Protein AF-A0A1B2I5M4-F1 (afdb_monomer_lite)

Radius of gyration: 21.65 Å; chains: 1; bounding box: 40×33×60 Å

Sequence (85 aa):
MAQISLRVDDDVKHNAEKTLNDIGLSMSAAINIFLKTVAREKRIPFELSADPFYSASNIRYLENVMRDIKEGKARFTEHDLIEMD

Foldseek 3Di:
DDDDDDDDDPVVVVVVQVVQVVVPHHPVRVVVVQVVCCVVVVDRPDDDDPDPCPDPVNVVVVVVQVVCVVVVNHDDDDDDDDDDD

Structure (mmCIF, N/CA/C/O backbone):
data_AF-A0A1B2I5M4-F1
#
_entry.id   AF-A0A1B2I5M4-F1
#
loop_
_atom_site.group_PDB
_atom_site.id
_atom_site.type_symbol
_atom_site.label_atom_id
_atom_site.label_alt_id
_atom_site.label_comp_id
_atom_site.label_asym_id
_atom_site.label_entity_id
_atom_site.label_seq_id
_atom_site.pdbx_PDB_ins_code
_atom_site.Cartn_x
_atom_site.Cartn_y
_atom_site.Cartn_z
_atom_site.occupancy
_atom_site.B_iso_or_equiv
_atom_site.auth_seq_id
_atom_site.auth_comp_id
_atom_site.auth_asym_id
_atom_site.auth_atom_id
_atom_site.pdbx_PDB_model_num
ATOM 1 N N . MET A 1 1 ? -3.527 3.065 24.238 1.00 78.62 1 MET A N 1
ATOM 2 C CA . MET A 1 1 ? -3.716 2.847 22.786 1.00 78.62 1 MET A CA 1
ATOM 3 C C . MET A 1 1 ? -3.518 4.177 22.084 1.00 78.62 1 MET A C 1
ATOM 5 O O . MET A 1 1 ? -3.902 5.186 22.658 1.00 78.62 1 MET A O 1
ATOM 9 N N . ALA A 1 2 ? -2.892 4.188 20.909 1.00 92.19 2 ALA A N 1
ATOM 10 C CA . ALA A 1 2 ? -2.776 5.392 20.087 1.00 92.19 2 ALA A CA 1
ATOM 11 C C . ALA A 1 2 ? -3.942 5.449 19.089 1.00 92.19 2 ALA A C 1
ATOM 13 O O . ALA A 1 2 ? -4.398 4.403 18.628 1.00 92.19 2 ALA A O 1
ATOM 14 N N . GLN A 1 3 ? -4.412 6.652 18.764 1.00 93.56 3 GLN A N 1
ATOM 15 C CA . GLN A 1 3 ? -5.471 6.881 17.781 1.00 93.56 3 GLN A CA 1
ATOM 16 C C . GLN A 1 3 ? -4.882 7.550 16.538 1.00 93.56 3 GLN A C 1
ATOM 18 O O . GLN A 1 3 ? -4.068 8.463 16.650 1.00 93.56 3 GLN A O 1
ATOM 23 N N . ILE A 1 4 ? -5.314 7.102 15.359 1.00 93.00 4 ILE A N 1
ATOM 24 C CA . ILE A 1 4 ? -4.936 7.673 14.064 1.00 93.00 4 ILE A CA 1
ATOM 25 C C . ILE A 1 4 ? -6.213 8.182 13.395 1.00 93.00 4 ILE A C 1
ATOM 27 O O . ILE A 1 4 ? -7.195 7.447 13.309 1.00 93.00 4 ILE A O 1
ATOM 31 N N . SER A 1 5 ? -6.195 9.435 12.941 1.00 93.62 5 SER A N 1
ATOM 32 C CA . SER A 1 5 ? -7.251 10.026 12.116 1.00 93.62 5 SER A CA 1
ATOM 33 C C . SER A 1 5 ? -6.705 10.239 10.709 1.00 93.62 5 SER A C 1
ATOM 35 O O . SER A 1 5 ? -5.651 10.855 10.550 1.00 93.62 5 SER A O 1
ATOM 37 N N . LEU A 1 6 ? -7.396 9.705 9.702 1.00 92.50 6 LEU A N 1
ATOM 38 C CA . LEU A 1 6 ? -6.994 9.773 8.300 1.00 92.50 6 LEU A CA 1
ATOM 39 C C . LEU A 1 6 ? -8.084 10.489 7.502 1.00 92.50 6 LEU A C 1
ATOM 41 O O . LEU A 1 6 ? -9.255 10.129 7.602 1.00 92.50 6 LEU A O 1
ATOM 45 N N . ARG A 1 7 ? -7.692 11.482 6.697 1.00 95.94 7 ARG A N 1
ATOM 46 C CA . ARG A 1 7 ? -8.559 12.034 5.652 1.00 95.94 7 ARG A CA 1
ATOM 47 C C . ARG A 1 7 ? -8.306 11.273 4.363 1.00 95.94 7 ARG A C 1
ATOM 49 O O . ARG A 1 7 ? -7.158 11.089 3.970 1.00 95.94 7 ARG A O 1
ATOM 56 N N . VAL A 1 8 ? -9.384 10.847 3.734 1.00 95.25 8 VAL A N 1
ATOM 57 C CA . VAL A 1 8 ? -9.395 10.107 2.480 1.00 95.25 8 VAL A CA 1
ATOM 58 C C . VAL A 1 8 ? -10.626 10.558 1.708 1.00 95.25 8 VAL A C 1
ATOM 60 O O . VAL A 1 8 ? -11.588 11.026 2.314 1.00 95.25 8 VAL A O 1
ATOM 63 N N . ASP A 1 9 ? -10.558 10.457 0.390 1.00 98.12 9 ASP A N 1
ATOM 64 C CA . ASP A 1 9 ? -11.709 10.670 -0.474 1.00 98.12 9 ASP A CA 1
ATOM 65 C C . ASP A 1 9 ? -12.830 9.655 -0.168 1.00 98.12 9 ASP A C 1
ATOM 67 O O . ASP A 1 9 ? -12.555 8.496 0.176 1.00 98.12 9 ASP A O 1
ATOM 71 N N . ASP A 1 10 ? -14.085 10.094 -0.266 1.00 97.50 10 ASP A N 1
ATOM 72 C CA . ASP A 1 10 ? -15.248 9.283 0.106 1.00 97.50 10 ASP A CA 1
ATOM 73 C C . ASP A 1 10 ? -15.396 8.045 -0.791 1.00 97.50 10 ASP A C 1
ATOM 75 O O . ASP A 1 10 ? -15.679 6.952 -0.284 1.00 97.50 10 ASP A O 1
ATOM 79 N N . ASP A 1 11 ? -15.115 8.169 -2.093 1.00 98.06 11 ASP A N 1
ATOM 80 C CA . ASP A 1 11 ? -15.208 7.053 -3.036 1.00 98.06 11 ASP A CA 1
ATOM 81 C C . ASP A 1 11 ? -14.100 6.031 -2.768 1.00 98.06 11 ASP A C 1
ATOM 83 O O . ASP A 1 11 ? -14.332 4.817 -2.774 1.00 98.06 11 ASP A O 1
ATOM 87 N N . VAL A 1 12 ? -12.888 6.504 -2.461 1.00 97.38 12 VAL A N 1
ATOM 88 C CA . VAL A 1 12 ? -11.764 5.631 -2.084 1.00 97.38 12 VAL A CA 1
ATOM 89 C C . VAL A 1 12 ? -12.092 4.853 -0.812 1.00 97.38 12 VAL A C 1
ATOM 91 O O . VAL A 1 12 ? -11.878 3.638 -0.760 1.00 97.38 12 VAL A O 1
ATOM 94 N N . LYS A 1 13 ? -12.649 5.523 0.204 1.00 96.31 13 LYS A N 1
ATOM 95 C CA . LYS A 1 13 ? -13.060 4.880 1.455 1.00 96.31 13 LYS A CA 1
ATOM 96 C C . LYS A 1 13 ? -14.124 3.812 1.208 1.00 96.31 13 LYS A C 1
ATOM 98 O O . LYS A 1 13 ? -13.977 2.692 1.697 1.00 96.31 13 LYS A O 1
ATOM 103 N N . HIS A 1 14 ? -15.166 4.141 0.446 1.00 97.69 14 HIS A N 1
ATOM 104 C CA . HIS A 1 14 ? -16.264 3.222 0.163 1.00 97.69 14 HIS A CA 1
ATOM 105 C C . HIS A 1 14 ? -15.783 1.967 -0.579 1.00 97.69 14 HIS A C 1
ATOM 107 O O . HIS A 1 14 ? -16.102 0.843 -0.185 1.00 97.69 14 HIS A O 1
ATOM 113 N N . ASN A 1 15 ? -14.959 2.148 -1.614 1.00 98.19 15 ASN A N 1
ATOM 114 C CA . ASN A 1 15 ? -14.412 1.039 -2.394 1.00 98.19 15 ASN A CA 1
ATOM 115 C C . ASN A 1 15 ? -13.488 0.140 -1.559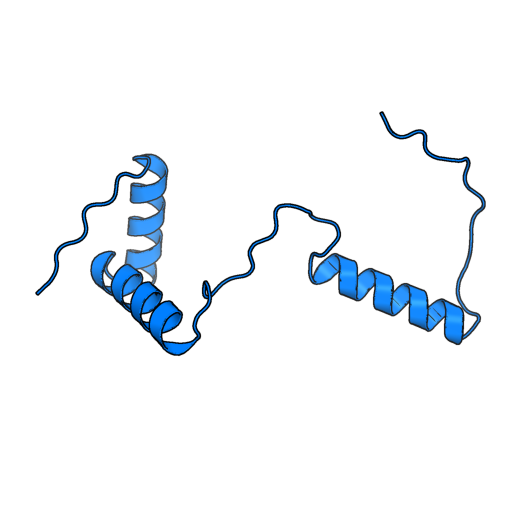 1.00 98.19 15 ASN A C 1
ATOM 117 O O . ASN A 1 15 ? -13.559 -1.090 -1.663 1.00 98.19 15 ASN A O 1
ATOM 121 N N . ALA A 1 16 ? -12.653 0.736 -0.703 1.00 97.31 16 ALA A N 1
ATOM 122 C CA . ALA A 1 16 ? -11.801 -0.010 0.216 1.00 97.31 16 ALA A CA 1
ATOM 123 C C . ALA A 1 16 ? -12.630 -0.811 1.233 1.00 97.31 16 ALA A C 1
ATOM 125 O O . ALA A 1 16 ? -12.392 -2.004 1.399 1.00 97.31 16 ALA A O 1
ATOM 126 N N . GLU A 1 17 ? -13.634 -0.197 1.870 1.00 97.19 17 GLU A N 1
ATOM 127 C CA . GLU A 1 17 ? -14.516 -0.876 2.830 1.00 97.19 17 GLU A CA 1
ATOM 128 C C . GLU A 1 17 ? -15.252 -2.057 2.200 1.00 97.19 17 GLU A C 1
ATOM 130 O O . GLU A 1 17 ? -15.259 -3.144 2.774 1.00 97.19 17 GLU A O 1
ATOM 135 N N . LYS A 1 18 ? -15.826 -1.872 1.006 1.00 98.12 18 LYS A N 1
ATOM 136 C CA . LYS A 1 18 ? -16.499 -2.951 0.277 1.00 98.12 18 LYS A CA 1
ATOM 137 C C . LYS A 1 18 ? -15.551 -4.123 0.022 1.00 98.12 18 LYS A C 1
ATOM 139 O O . LYS A 1 18 ? -15.852 -5.248 0.406 1.00 98.12 18 LYS A O 1
ATOM 144 N N . THR A 1 19 ? -14.377 -3.837 -0.539 1.00 98.12 19 THR A N 1
ATOM 145 C CA . THR A 1 19 ? -13.375 -4.863 -0.861 1.00 98.12 19 THR A CA 1
ATOM 146 C C . THR A 1 19 ? -12.903 -5.609 0.387 1.00 98.12 19 THR A C 1
ATOM 148 O O . THR A 1 19 ? -12.779 -6.830 0.368 1.00 98.12 19 THR A O 1
ATOM 151 N N . LEU A 1 20 ? -12.645 -4.892 1.486 1.00 98.00 20 LEU A N 1
ATOM 152 C CA . LEU A 1 20 ? -12.210 -5.502 2.741 1.00 98.00 20 LEU A CA 1
ATOM 153 C C . LEU A 1 20 ? -13.309 -6.370 3.367 1.00 98.00 20 LEU A C 1
ATOM 155 O O . LEU A 1 20 ? -13.009 -7.455 3.864 1.00 98.00 20 LEU A O 1
ATOM 159 N N . ASN A 1 21 ? -14.570 -5.942 3.294 1.00 97.75 21 ASN A N 1
ATOM 160 C CA . ASN A 1 21 ? -15.700 -6.738 3.766 1.00 97.75 21 ASN A CA 1
ATOM 161 C C . ASN A 1 21 ? -15.860 -8.034 2.960 1.00 97.75 21 ASN A C 1
ATOM 163 O O . ASN A 1 21 ? -16.067 -9.087 3.562 1.00 97.75 21 ASN A O 1
ATOM 167 N N . ASP A 1 22 ? -15.689 -7.978 1.636 1.00 98.25 22 ASP A N 1
ATOM 168 C CA . ASP A 1 22 ? -15.766 -9.156 0.760 1.00 98.25 22 ASP A CA 1
ATOM 169 C C . ASP A 1 22 ? -14.708 -10.220 1.123 1.00 98.25 22 ASP A C 1
ATOM 171 O O . ASP A 1 22 ? -14.959 -11.418 0.995 1.00 98.25 22 ASP A O 1
ATOM 175 N N . ILE A 1 23 ? -13.545 -9.800 1.638 1.00 96.62 23 ILE A N 1
ATOM 176 C CA . ILE A 1 23 ? -12.475 -10.698 2.120 1.00 96.62 23 ILE A CA 1
ATOM 177 C C . ILE A 1 23 ? -12.515 -10.958 3.638 1.00 96.62 23 ILE A C 1
ATOM 179 O O . ILE A 1 23 ? -11.615 -11.608 4.173 1.00 96.62 23 ILE A O 1
ATOM 183 N N . GLY A 1 24 ? -13.535 -10.465 4.349 1.00 97.44 24 GLY A N 1
ATOM 184 C CA . GLY A 1 24 ? -13.735 -10.706 5.782 1.00 97.44 24 GLY A CA 1
ATOM 185 C C . GLY A 1 24 ? -12.828 -9.899 6.721 1.00 97.44 24 GLY A C 1
ATOM 186 O O . GLY A 1 24 ? -12.543 -10.345 7.834 1.00 97.44 24 GLY A O 1
ATOM 187 N N . LEU A 1 25 ? -12.359 -8.721 6.301 1.00 97.75 25 LEU A N 1
ATOM 188 C CA . LEU A 1 25 ? -11.523 -7.819 7.097 1.00 97.75 25 LEU A CA 1
ATOM 189 C C . LEU A 1 25 ? -12.224 -6.487 7.376 1.00 97.75 25 LEU A C 1
ATOM 191 O O . LEU A 1 25 ? -12.868 -5.904 6.515 1.00 97.75 25 LEU A O 1
ATOM 195 N N . SER A 1 26 ? -12.025 -5.944 8.580 1.00 97.12 26 SER A N 1
ATOM 196 C CA . SER A 1 26 ? -12.407 -4.560 8.875 1.00 97.12 26 SER A CA 1
ATOM 197 C C . SER A 1 26 ? -11.322 -3.578 8.425 1.00 97.12 26 SER A C 1
ATOM 199 O O . SER A 1 26 ? -10.133 -3.914 8.408 1.00 97.12 26 SER A O 1
ATOM 201 N N . MET A 1 27 ? -11.703 -2.322 8.163 1.00 95.31 27 MET A N 1
ATOM 202 C CA . MET A 1 27 ? -10.750 -1.233 7.892 1.00 95.31 27 MET A CA 1
ATOM 203 C C . MET A 1 27 ? -9.659 -1.136 8.966 1.00 95.31 27 MET A C 1
ATOM 205 O O . MET A 1 27 ? -8.473 -1.049 8.655 1.00 95.31 27 MET A O 1
ATOM 209 N N . SER A 1 28 ? -10.031 -1.212 10.247 1.00 95.31 28 SER A N 1
ATOM 210 C CA . SER A 1 28 ? -9.064 -1.157 11.348 1.00 95.31 28 SER A CA 1
ATOM 211 C C . SER A 1 28 ? -8.107 -2.350 11.352 1.00 95.31 28 SER A C 1
ATOM 213 O O . SER A 1 28 ? -6.931 -2.180 11.675 1.00 95.31 28 SER A O 1
ATOM 215 N N . ALA A 1 29 ? -8.571 -3.553 10.996 1.00 97.31 29 ALA A N 1
ATOM 216 C CA . ALA A 1 29 ? -7.699 -4.718 10.875 1.00 97.31 29 ALA A CA 1
ATOM 217 C C . ALA A 1 29 ? -6.693 -4.534 9.730 1.00 97.31 29 ALA A C 1
ATOM 219 O O . ALA A 1 29 ? -5.495 -4.722 9.945 1.00 97.31 29 ALA A O 1
ATOM 220 N N . ALA A 1 30 ? -7.152 -4.081 8.560 1.00 96.62 30 ALA A N 1
ATOM 221 C CA . ALA A 1 30 ? -6.300 -3.829 7.398 1.00 96.62 30 ALA A CA 1
ATOM 222 C C . ALA A 1 30 ? -5.216 -2.773 7.682 1.00 96.62 30 ALA A C 1
ATOM 224 O O . ALA A 1 30 ? -4.034 -3.017 7.437 1.00 96.62 30 ALA A O 1
ATOM 225 N N . ILE A 1 31 ? -5.584 -1.639 8.290 1.00 95.69 31 ILE A N 1
ATOM 226 C CA . ILE A 1 31 ? -4.622 -0.588 8.663 1.00 95.69 31 ILE A CA 1
ATOM 227 C C . ILE A 1 31 ? -3.610 -1.098 9.699 1.00 95.69 31 ILE A C 1
ATOM 229 O O . ILE A 1 31 ? -2.414 -0.829 9.583 1.00 95.69 31 ILE A O 1
ATOM 233 N N . ASN A 1 32 ? -4.043 -1.890 10.684 1.00 96.25 32 ASN A N 1
ATOM 234 C CA . ASN A 1 32 ? -3.123 -2.491 11.652 1.00 96.25 32 ASN A CA 1
ATOM 235 C C . ASN A 1 32 ? -2.148 -3.484 11.001 1.00 96.25 32 ASN A C 1
ATOM 237 O O . ASN A 1 32 ? -0.975 -3.515 11.377 1.00 96.25 32 ASN A O 1
ATOM 241 N N . ILE A 1 33 ? -2.607 -4.289 10.037 1.00 97.44 33 ILE A N 1
ATOM 242 C CA . ILE A 1 33 ? -1.745 -5.200 9.269 1.00 97.44 33 ILE A CA 1
ATOM 243 C C . ILE A 1 33 ? -0.700 -4.396 8.491 1.00 97.44 33 ILE A C 1
ATOM 245 O O . ILE A 1 33 ? 0.490 -4.710 8.573 1.00 97.44 33 ILE A O 1
ATOM 249 N N . PHE A 1 34 ? -1.117 -3.329 7.806 1.00 97.00 34 PHE A N 1
ATOM 250 C CA . PHE A 1 34 ? -0.212 -2.442 7.079 1.00 97.00 34 PHE A CA 1
ATOM 251 C C . PHE A 1 34 ? 0.873 -1.863 7.998 1.00 97.00 34 PHE A C 1
ATOM 253 O O . PHE A 1 34 ? 2.061 -2.056 7.744 1.00 97.00 34 PHE A O 1
ATOM 260 N N . LEU A 1 35 ? 0.484 -1.244 9.119 1.00 97.12 35 LEU A N 1
ATOM 261 C CA . LEU A 1 35 ? 1.422 -0.629 10.065 1.00 97.12 35 LEU A CA 1
ATOM 262 C C . LEU A 1 35 ? 2.394 -1.646 10.677 1.00 97.12 35 LEU A C 1
ATOM 264 O O . LEU A 1 35 ? 3.588 -1.367 10.793 1.00 97.12 35 LEU A O 1
ATOM 268 N N . LYS A 1 36 ? 1.916 -2.845 11.035 1.00 97.50 36 LYS A N 1
ATOM 269 C CA . LYS A 1 36 ? 2.783 -3.927 11.529 1.00 97.50 36 LYS A CA 1
ATOM 270 C C . LYS A 1 36 ? 3.785 -4.375 10.469 1.00 97.50 36 LYS A C 1
ATOM 272 O O . LYS A 1 36 ? 4.940 -4.634 10.799 1.00 97.50 36 LYS A O 1
ATOM 277 N N . THR A 1 37 ? 3.361 -4.443 9.211 1.00 98.25 37 THR A N 1
ATOM 278 C CA . THR A 1 37 ? 4.229 -4.850 8.101 1.00 98.25 37 THR A CA 1
ATOM 279 C C . THR A 1 37 ? 5.294 -3.789 7.829 1.00 98.25 37 THR A C 1
ATOM 281 O O . THR A 1 37 ? 6.472 -4.132 7.763 1.00 98.25 37 THR A O 1
ATOM 284 N N . VAL A 1 38 ? 4.923 -2.502 7.819 1.00 97.94 38 VAL A N 1
ATOM 285 C CA . VAL A 1 38 ? 5.876 -1.379 7.750 1.00 97.94 38 VAL A CA 1
ATOM 286 C C . VAL A 1 38 ? 6.892 -1.445 8.893 1.00 97.94 38 VAL A C 1
ATOM 288 O O . VAL A 1 38 ? 8.099 -1.352 8.670 1.00 97.94 38 VAL A O 1
ATOM 291 N N . ALA A 1 39 ? 6.425 -1.649 10.128 1.00 97.56 39 ALA A N 1
ATOM 292 C CA . ALA A 1 39 ? 7.295 -1.707 11.299 1.00 97.56 39 ALA A CA 1
ATOM 293 C C . ALA A 1 39 ? 8.275 -2.892 11.258 1.00 97.56 39 ALA A C 1
ATOM 295 O O . ALA A 1 39 ? 9.416 -2.744 11.712 1.00 97.56 39 ALA A O 1
ATOM 296 N N . ARG A 1 40 ? 7.836 -4.038 10.721 1.00 98.12 40 ARG A N 1
ATOM 297 C CA . ARG A 1 40 ? 8.627 -5.268 10.583 1.00 98.12 40 ARG A CA 1
ATOM 298 C C . ARG A 1 40 ? 9.649 -5.175 9.452 1.00 98.12 40 ARG A C 1
ATOM 300 O O . ARG A 1 40 ? 10.795 -5.550 9.653 1.00 98.12 40 ARG A O 1
ATOM 307 N N . GLU A 1 41 ? 9.240 -4.682 8.287 1.00 97.56 41 GLU A N 1
ATOM 308 C CA . GLU A 1 41 ? 10.058 -4.695 7.065 1.00 97.56 41 GLU A CA 1
ATOM 309 C C . GLU A 1 41 ? 10.838 -3.397 6.835 1.00 97.56 41 GLU A C 1
ATOM 311 O O . GLU A 1 41 ? 11.661 -3.337 5.929 1.00 97.56 41 GLU A O 1
ATOM 316 N N . LYS A 1 42 ? 10.595 -2.359 7.647 1.00 96.44 42 LYS A N 1
ATOM 317 C CA . LYS A 1 42 ? 11.240 -1.037 7.542 1.00 96.44 42 LYS A CA 1
ATOM 318 C C . LYS A 1 42 ? 11.090 -0.392 6.157 1.00 96.44 42 LYS A C 1
ATOM 320 O O . LYS A 1 42 ? 11.946 0.374 5.729 1.00 96.44 42 LYS A O 1
ATOM 325 N N . ARG A 1 43 ? 9.980 -0.681 5.475 1.00 93.38 43 ARG A N 1
ATOM 326 C CA . ARG A 1 43 ? 9.621 -0.150 4.152 1.00 93.38 43 ARG A CA 1
ATOM 327 C C . ARG A 1 43 ? 8.106 -0.107 3.982 1.00 93.38 43 ARG A C 1
ATOM 329 O O . ARG A 1 43 ? 7.379 -0.717 4.765 1.00 93.38 43 ARG A O 1
ATOM 336 N N . ILE A 1 44 ? 7.632 0.559 2.934 1.00 95.25 44 ILE A N 1
ATOM 337 C CA . ILE A 1 44 ? 6.235 0.443 2.507 1.00 95.25 44 ILE A CA 1
ATOM 338 C C . ILE A 1 44 ? 6.036 -0.949 1.870 1.00 95.25 44 ILE A C 1
ATOM 340 O O . ILE A 1 44 ? 6.813 -1.325 0.992 1.00 95.25 44 ILE A O 1
ATOM 344 N N . PRO A 1 45 ? 5.053 -1.752 2.326 1.00 93.50 45 PRO A N 1
ATOM 345 C CA . PRO A 1 45 ? 4.871 -3.151 1.927 1.00 93.50 45 PRO A CA 1
ATOM 346 C C . PRO A 1 45 ? 4.165 -3.318 0.573 1.00 93.50 45 PRO A C 1
ATOM 348 O O . PRO A 1 45 ? 3.334 -4.203 0.395 1.00 93.50 45 PRO A O 1
ATOM 351 N N . PHE A 1 46 ? 4.488 -2.453 -0.378 1.00 90.62 46 PHE A N 1
ATOM 352 C CA . PHE A 1 46 ? 4.110 -2.542 -1.781 1.00 90.62 46 PHE A CA 1
ATOM 353 C C . PHE A 1 46 ? 5.111 -1.727 -2.602 1.00 90.62 46 PHE A C 1
ATOM 355 O O . PHE A 1 46 ? 5.858 -0.910 -2.060 1.00 90.62 46 PHE A O 1
ATOM 362 N N . GLU A 1 47 ? 5.163 -1.985 -3.902 1.00 83.56 47 GLU A N 1
ATOM 363 C CA . GLU A 1 47 ? 6.043 -1.256 -4.806 1.00 83.56 47 GLU A CA 1
ATOM 364 C C . GLU A 1 47 ? 5.546 0.182 -4.984 1.00 83.56 47 GLU A C 1
ATOM 366 O O . GLU A 1 47 ? 4.362 0.421 -5.220 1.00 83.56 47 GLU A O 1
ATOM 371 N N . LEU A 1 48 ? 6.458 1.142 -4.850 1.00 83.62 48 LEU A N 1
ATOM 372 C CA . LEU A 1 48 ? 6.205 2.536 -5.181 1.00 83.62 48 LEU A CA 1
ATOM 373 C C . LEU A 1 48 ? 6.875 2.812 -6.517 1.00 83.62 48 LEU A C 1
ATOM 375 O O . LEU A 1 48 ? 8.101 2.850 -6.583 1.00 83.62 48 LEU A O 1
ATOM 379 N N . SER A 1 49 ? 6.081 3.021 -7.562 1.00 78.06 49 SER A N 1
ATOM 380 C CA . SER A 1 49 ? 6.596 3.508 -8.835 1.00 78.06 49 SER A CA 1
ATOM 381 C C . SER A 1 49 ? 5.732 4.645 -9.359 1.00 78.06 49 SER A C 1
ATOM 383 O O . SER A 1 49 ? 4.506 4.552 -9.369 1.00 78.06 49 SER A O 1
ATOM 385 N N . ALA A 1 50 ? 6.392 5.716 -9.789 1.00 77.00 50 ALA A N 1
ATOM 386 C CA . ALA A 1 50 ? 5.797 6.768 -10.606 1.00 77.00 50 ALA A CA 1
ATOM 387 C C . ALA A 1 50 ? 6.121 6.577 -12.099 1.00 77.00 50 ALA A C 1
ATOM 389 O O . ALA A 1 50 ? 5.522 7.242 -12.938 1.00 77.00 50 ALA A O 1
ATOM 390 N N . ASP A 1 51 ? 7.058 5.676 -12.422 1.00 77.19 51 ASP A N 1
ATOM 391 C CA . ASP A 1 51 ? 7.580 5.463 -13.769 1.00 77.19 51 ASP A CA 1
ATOM 392 C C . ASP A 1 51 ? 7.275 4.027 -14.246 1.00 77.19 51 ASP A C 1
ATOM 394 O O . ASP A 1 51 ? 7.786 3.050 -13.677 1.00 77.19 51 ASP A O 1
ATOM 398 N N . PRO A 1 52 ? 6.461 3.861 -15.303 1.00 73.88 52 PRO A N 1
ATOM 399 C CA . PRO A 1 52 ? 6.191 2.559 -15.905 1.00 73.88 52 PRO A CA 1
ATOM 400 C C . PRO A 1 52 ? 7.452 1.822 -16.384 1.00 73.88 52 PRO A C 1
ATOM 402 O O . PRO A 1 52 ? 7.427 0.590 -16.492 1.00 73.88 52 PRO A O 1
ATOM 405 N N . PHE A 1 53 ? 8.548 2.541 -16.660 1.00 80.94 53 PHE A N 1
ATOM 406 C CA . PHE A 1 53 ? 9.777 1.981 -17.220 1.00 80.94 53 PHE A CA 1
ATOM 407 C C . PHE A 1 53 ? 10.402 0.908 -16.324 1.00 80.94 53 PHE A C 1
ATOM 409 O O . PHE A 1 53 ? 10.836 -0.128 -16.819 1.00 80.94 53 PHE A O 1
ATOM 416 N N . TYR A 1 54 ? 10.407 1.084 -15.004 1.00 79.62 54 TYR A N 1
ATOM 417 C CA . TYR A 1 54 ? 11.006 0.101 -14.089 1.00 79.62 54 TYR A CA 1
ATOM 418 C C . TYR A 1 54 ? 10.015 -0.951 -13.575 1.00 79.62 54 TYR A C 1
ATOM 420 O O . TYR A 1 54 ? 10.350 -1.717 -12.676 1.00 79.62 54 TYR A O 1
ATOM 428 N N . SER A 1 55 ? 8.812 -1.033 -14.157 1.00 83.44 55 SER A N 1
ATOM 429 C CA . SER A 1 55 ? 7.832 -2.059 -13.789 1.00 83.44 55 SER A CA 1
ATOM 430 C C . SER A 1 55 ? 8.387 -3.473 -13.984 1.00 83.44 55 SER A C 1
ATOM 432 O O . SER A 1 55 ? 9.105 -3.750 -14.947 1.00 83.44 55 SER A O 1
ATOM 434 N N . ALA A 1 56 ? 7.993 -4.411 -13.117 1.00 82.69 56 ALA A N 1
ATOM 435 C CA . ALA A 1 56 ? 8.426 -5.808 -13.205 1.00 82.69 56 ALA A CA 1
ATOM 436 C C . ALA A 1 56 ? 8.185 -6.433 -14.596 1.00 82.69 56 ALA A C 1
ATOM 438 O O . ALA A 1 56 ? 9.000 -7.219 -15.083 1.00 82.69 56 ALA A O 1
ATOM 439 N N . SER A 1 57 ? 7.089 -6.063 -15.268 1.00 85.19 57 SER A N 1
ATOM 440 C CA . SER A 1 57 ? 6.806 -6.492 -16.641 1.00 85.19 57 SER A CA 1
ATOM 441 C C . SER A 1 57 ? 7.808 -5.936 -17.651 1.00 85.19 57 SER A C 1
ATOM 443 O O . SER A 1 57 ? 8.270 -6.692 -18.507 1.00 85.19 57 SER A O 1
ATOM 445 N N . ASN A 1 58 ? 8.166 -4.651 -17.550 1.00 88.88 58 ASN A N 1
ATOM 446 C CA . ASN A 1 58 ? 9.127 -4.042 -18.465 1.00 88.88 58 ASN A CA 1
ATOM 447 C C . ASN A 1 58 ? 10.551 -4.552 -18.210 1.00 88.88 58 ASN A C 1
ATOM 449 O O . ASN A 1 58 ? 11.253 -4.889 -19.157 1.00 88.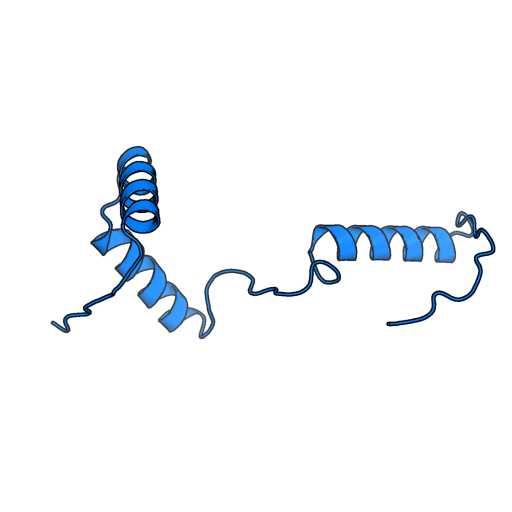88 58 ASN A O 1
ATOM 453 N N . ILE A 1 59 ? 10.954 -4.728 -16.946 1.00 90.06 59 ILE A N 1
ATOM 454 C CA . ILE A 1 59 ? 12.245 -5.346 -16.605 1.00 90.06 59 ILE A CA 1
ATOM 455 C C . ILE A 1 59 ? 12.347 -6.751 -17.202 1.00 90.06 59 ILE A C 1
ATOM 457 O O . ILE A 1 59 ? 13.320 -7.057 -17.887 1.00 90.06 59 ILE A O 1
ATOM 461 N N . ARG A 1 60 ? 11.308 -7.580 -17.047 1.00 92.38 60 ARG A N 1
ATOM 462 C CA . ARG A 1 60 ? 11.273 -8.924 -17.643 1.00 92.38 60 ARG A CA 1
ATOM 463 C C . ARG A 1 60 ? 11.358 -8.889 -19.172 1.00 92.38 60 ARG A C 1
ATOM 465 O O . ARG A 1 60 ? 11.975 -9.767 -19.776 1.00 92.38 60 ARG A O 1
ATOM 472 N N . TYR A 1 61 ? 10.733 -7.902 -19.812 1.00 91.56 61 TYR A N 1
ATOM 473 C CA . TYR A 1 61 ? 10.875 -7.686 -21.251 1.00 91.56 61 TYR A CA 1
ATOM 474 C C . TYR A 1 61 ? 12.332 -7.371 -21.627 1.00 91.56 61 TYR A C 1
ATOM 476 O O . TYR A 1 61 ? 12.892 -8.050 -22.487 1.00 91.56 61 TYR A O 1
ATOM 484 N N . LEU A 1 62 ? 12.975 -6.426 -20.935 1.00 92.31 62 LEU A N 1
ATOM 485 C CA . LEU A 1 62 ? 14.371 -6.051 -21.180 1.00 92.31 62 LEU A CA 1
ATOM 486 C C . LEU A 1 62 ? 15.346 -7.219 -20.944 1.00 92.31 62 LEU A C 1
ATOM 488 O O . LEU A 1 62 ? 16.277 -7.409 -21.726 1.00 92.31 62 LEU A O 1
ATOM 492 N N . GLU A 1 63 ? 15.115 -8.048 -19.924 1.00 93.88 63 GLU A N 1
ATOM 493 C CA . GLU A 1 63 ? 15.893 -9.272 -19.679 1.00 93.88 63 GLU A CA 1
ATOM 494 C C . GLU A 1 63 ? 15.795 -10.266 -20.845 1.00 93.88 63 GLU A C 1
ATOM 496 O O . GLU A 1 63 ? 16.796 -10.873 -21.237 1.00 93.88 63 GLU A O 1
ATOM 501 N N . ASN A 1 64 ? 14.603 -10.420 -21.434 1.00 92.69 64 ASN A N 1
ATOM 502 C CA . ASN A 1 64 ? 14.409 -11.269 -22.609 1.00 92.69 64 ASN A CA 1
ATOM 503 C C . ASN A 1 64 ? 15.153 -10.717 -23.827 1.00 92.69 64 ASN A C 1
ATOM 505 O O . ASN A 1 64 ? 15.854 -11.477 -24.492 1.00 92.69 64 ASN A O 1
ATOM 509 N N . VAL A 1 65 ? 15.062 -9.407 -24.073 1.00 91.00 65 VAL A N 1
ATOM 510 C CA . VAL A 1 65 ? 15.813 -8.744 -25.150 1.00 91.00 65 VAL A CA 1
ATOM 511 C C . VAL A 1 65 ? 17.314 -8.962 -24.957 1.00 91.00 65 VAL A C 1
ATOM 513 O O . VAL A 1 65 ? 17.998 -9.381 -25.887 1.00 91.00 65 VAL A O 1
ATOM 516 N N . MET A 1 66 ? 17.837 -8.777 -23.739 1.00 92.06 66 MET A N 1
ATOM 517 C CA . MET A 1 66 ? 19.252 -9.024 -23.445 1.00 92.06 66 MET A CA 1
ATOM 518 C C . MET A 1 66 ? 19.656 -10.479 -23.732 1.00 92.06 66 MET A C 1
ATOM 520 O O . MET A 1 66 ? 20.751 -10.721 -24.245 1.00 92.06 66 MET A O 1
ATOM 524 N N . ARG A 1 67 ? 18.803 -11.458 -23.407 1.00 94.50 67 ARG A N 1
ATOM 525 C CA . ARG A 1 67 ? 19.065 -12.871 -23.716 1.00 94.50 67 ARG A CA 1
ATOM 526 C C . ARG A 1 67 ? 19.138 -13.108 -25.222 1.00 94.50 67 ARG A C 1
ATOM 528 O O . ARG A 1 67 ? 20.095 -13.723 -25.680 1.00 94.50 67 ARG A O 1
ATOM 535 N N . ASP A 1 68 ? 18.194 -12.570 -25.985 1.00 92.94 68 ASP A N 1
ATOM 536 C CA . ASP A 1 68 ? 18.178 -12.726 -27.441 1.00 92.94 68 ASP A CA 1
ATOM 537 C C . ASP A 1 68 ? 19.411 -12.078 -28.092 1.00 92.94 68 ASP A C 1
ATOM 539 O O . ASP A 1 68 ? 19.954 -12.622 -29.054 1.00 92.94 68 ASP A O 1
ATOM 543 N N . ILE A 1 69 ? 19.911 -10.967 -27.536 1.00 91.38 69 ILE A N 1
ATOM 544 C CA . ILE A 1 69 ? 21.174 -10.345 -27.963 1.00 91.38 69 ILE A CA 1
ATOM 545 C C . ILE A 1 69 ? 22.351 -11.292 -27.707 1.00 91.38 69 ILE A C 1
ATOM 547 O O . ILE A 1 69 ? 23.147 -11.541 -28.612 1.00 91.38 69 ILE A O 1
ATOM 551 N N . LYS A 1 70 ? 22.452 -11.857 -26.496 1.00 91.88 70 LYS A N 1
ATOM 552 C CA . LYS A 1 70 ? 23.532 -12.791 -26.125 1.00 91.88 70 LYS A CA 1
ATOM 553 C C . LYS A 1 70 ? 23.521 -14.071 -26.963 1.00 91.88 70 LYS A C 1
ATOM 555 O O . LYS A 1 70 ? 24.581 -14.616 -27.248 1.00 91.88 70 LYS A O 1
ATOM 560 N N . GLU A 1 71 ? 22.343 -14.540 -27.360 1.00 95.31 71 GLU A N 1
ATOM 561 C CA . GLU A 1 71 ? 22.166 -15.732 -28.197 1.00 95.31 71 GLU A CA 1
ATOM 562 C C . GLU A 1 71 ? 22.259 -15.442 -29.706 1.00 95.31 71 GLU A C 1
ATOM 564 O O . GLU A 1 71 ? 22.117 -16.361 -30.512 1.00 95.31 71 GLU A O 1
ATOM 569 N N . GLY A 1 72 ? 22.473 -14.183 -30.109 1.00 89.81 72 GLY A N 1
ATOM 570 C CA . GLY A 1 72 ? 22.535 -13.783 -31.519 1.00 89.81 72 GLY A CA 1
ATOM 571 C C . GLY A 1 72 ? 21.197 -13.887 -32.264 1.00 89.81 72 GLY A C 1
ATOM 572 O O . GLY A 1 72 ? 21.176 -13.941 -33.490 1.00 89.81 72 GLY A O 1
ATOM 573 N N . LYS A 1 73 ? 20.077 -13.938 -31.535 1.00 89.75 73 LYS A N 1
ATOM 574 C CA . LYS A 1 73 ? 18.708 -14.020 -32.074 1.00 89.75 73 LYS A CA 1
ATOM 575 C C . LYS A 1 73 ? 18.025 -12.658 -32.186 1.00 89.75 73 LYS A C 1
ATOM 577 O O . LYS A 1 73 ? 16.973 -12.561 -32.821 1.00 89.75 73 LYS A O 1
ATOM 582 N N . ALA A 1 74 ? 18.594 -11.627 -31.562 1.00 85.06 74 ALA A N 1
ATOM 583 C CA . ALA A 1 74 ? 18.035 -10.284 -31.579 1.00 85.06 74 ALA A CA 1
ATOM 584 C C . ALA A 1 74 ? 17.926 -9.741 -33.010 1.00 85.06 74 ALA A C 1
ATOM 586 O O . ALA A 1 74 ? 18.862 -9.825 -33.806 1.00 85.06 74 ALA A O 1
ATOM 587 N N . ARG A 1 75 ? 16.767 -9.157 -33.318 1.00 80.56 75 ARG A N 1
ATOM 588 C CA . ARG A 1 75 ? 16.527 -8.413 -34.554 1.00 80.56 75 ARG A CA 1
ATOM 589 C C . ARG A 1 75 ? 16.470 -6.937 -34.204 1.00 80.56 75 ARG A C 1
ATOM 591 O O . ARG A 1 75 ? 15.560 -6.513 -33.499 1.00 80.56 75 ARG A O 1
ATOM 5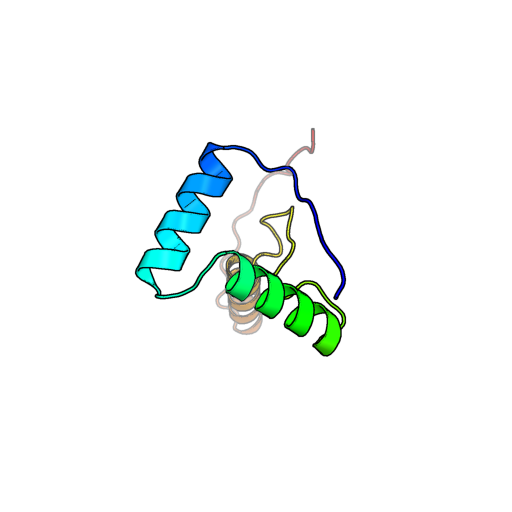98 N N . PHE A 1 76 ? 17.453 -6.187 -34.678 1.00 82.00 76 PHE A N 1
ATOM 599 C CA . PHE A 1 76 ? 17.484 -4.740 -34.529 1.00 82.00 76 PHE A CA 1
ATOM 600 C C . PHE A 1 76 ? 16.863 -4.097 -35.765 1.00 82.00 76 PHE A C 1
ATOM 602 O O . PHE A 1 76 ? 17.135 -4.523 -36.889 1.00 82.00 76 PHE A O 1
ATOM 609 N N . THR A 1 77 ? 16.049 -3.074 -35.542 1.00 82.56 77 THR A N 1
ATOM 610 C CA . THR A 1 77 ? 15.539 -2.192 -36.591 1.00 82.56 77 THR A CA 1
ATOM 611 C C . THR A 1 77 ? 16.103 -0.809 -36.317 1.00 82.56 77 THR A C 1
ATOM 613 O O . THR A 1 77 ? 16.113 -0.363 -35.170 1.00 82.56 77 THR A O 1
ATOM 616 N N . GLU A 1 78 ? 16.618 -0.161 -37.353 1.00 81.94 78 GLU A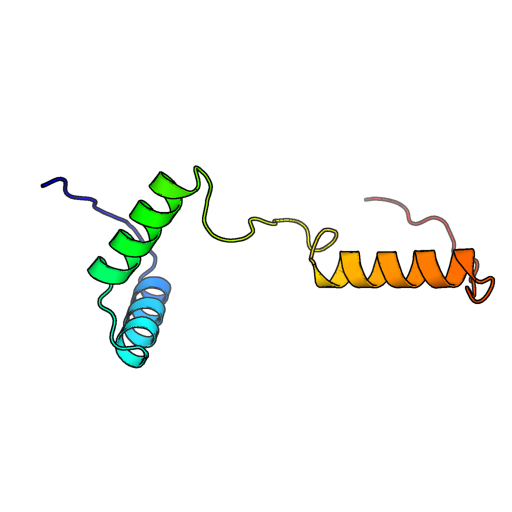 N 1
ATOM 617 C CA . GLU A 1 78 ? 17.119 1.205 -37.256 1.00 81.94 78 GLU A CA 1
ATOM 618 C C . GLU A 1 78 ? 15.938 2.162 -37.031 1.00 81.94 78 GLU A C 1
ATOM 620 O O . GLU A 1 78 ? 14.901 2.036 -37.686 1.00 81.94 78 GLU A O 1
ATOM 625 N N . HIS A 1 79 ? 16.076 3.078 -36.076 1.00 81.81 79 HIS A N 1
ATOM 626 C CA . HIS A 1 79 ? 15.073 4.093 -35.766 1.00 81.81 79 HIS A CA 1
ATOM 627 C C . HIS A 1 79 ? 15.755 5.449 -35.593 1.00 81.81 79 HIS A C 1
ATOM 629 O O . HIS A 1 79 ? 16.862 5.521 -35.054 1.00 81.81 79 HIS A O 1
ATOM 635 N N . ASP A 1 80 ? 15.078 6.507 -36.042 1.00 85.62 80 ASP A N 1
ATOM 636 C CA . ASP A 1 80 ? 15.533 7.886 -35.885 1.00 85.62 80 ASP A CA 1
ATOM 637 C C . ASP A 1 80 ? 15.625 8.281 -34.402 1.00 85.62 80 ASP A C 1
ATOM 639 O O . ASP A 1 80 ? 14.961 7.703 -33.534 1.00 85.62 80 ASP A O 1
ATOM 643 N N . LEU A 1 81 ? 16.460 9.279 -34.104 1.00 85.31 81 LEU A N 1
ATOM 644 C CA . LEU A 1 81 ? 16.587 9.816 -32.751 1.00 85.31 81 LEU A CA 1
ATOM 645 C C . LEU A 1 81 ? 15.248 10.410 -32.298 1.00 85.31 81 LEU A C 1
ATOM 647 O O . LEU A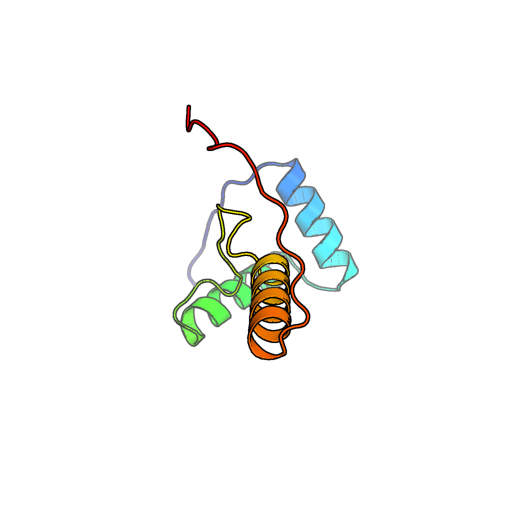 1 81 ? 14.650 11.221 -33.000 1.00 85.31 81 LEU A O 1
ATOM 651 N N . ILE A 1 82 ? 14.798 10.018 -31.106 1.00 80.50 82 ILE A N 1
ATOM 652 C CA . ILE A 1 82 ? 13.607 10.591 -30.479 1.00 80.50 82 ILE A CA 1
ATOM 653 C C . ILE A 1 82 ? 14.033 11.892 -29.793 1.00 80.50 82 ILE A C 1
ATOM 655 O O . ILE A 1 82 ? 14.842 11.862 -28.862 1.00 80.50 82 ILE A O 1
ATOM 659 N N . GLU A 1 83 ? 13.512 13.025 -30.260 1.00 74.62 83 GLU A N 1
ATOM 660 C CA . GLU A 1 83 ? 13.668 14.312 -29.578 1.00 74.62 83 GLU A CA 1
ATOM 661 C C . GLU A 1 83 ? 12.901 14.268 -28.246 1.00 74.62 83 GLU A C 1
ATOM 663 O O . GLU A 1 83 ? 11.761 13.806 -28.191 1.00 74.62 83 GLU A O 1
ATOM 668 N N . MET A 1 84 ? 13.548 14.680 -27.154 1.00 68.94 84 MET A N 1
ATOM 669 C CA . MET A 1 84 ? 12.879 14.822 -25.860 1.00 68.94 84 MET A CA 1
ATOM 670 C C . MET A 1 84 ? 12.344 16.250 -25.750 1.00 68.94 84 MET A C 1
ATOM 672 O O . MET A 1 84 ? 13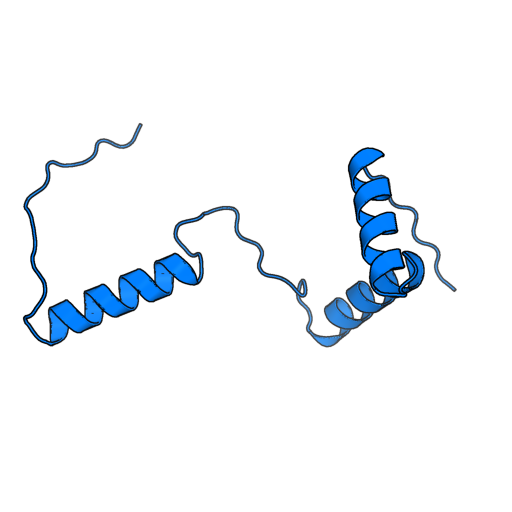.150 17.181 -25.715 1.00 68.94 84 MET A O 1
ATOM 676 N N . ASP A 1 85 ? 11.017 16.393 -25.712 1.00 54.62 85 ASP A N 1
ATOM 677 C CA . ASP A 1 85 ? 10.331 17.634 -25.317 1.00 54.62 85 ASP A CA 1
ATOM 678 C C . ASP A 1 85 ? 10.574 17.974 -23.834 1.00 54.62 85 ASP A C 1
ATOM 680 O O . ASP A 1 85 ? 10.567 17.039 -22.991 1.00 54.62 85 ASP A O 1
#

pLDDT: mean 90.76, std 8.21, range [54.62, 98.25]

Secondary structure (DSSP, 8-state):
---------HHHHHHHHHHHHHTT--HHHHHHHHHHHHHHHSS-SS---S-GGGSHHHHHHHHHHHHHHHTT-------------

InterPro domains:
  IPR007337 RelB antitoxin/Antitoxin DinJ [PF04221] (1-49)
  IPR007337 RelB antitoxin/Antitoxin DinJ [PTHR38781] (1-52)
  IPR007337 RelB antitoxin/Antitoxin DinJ [TIGR02384] (1-71)
  IPR013321 Arc-type ribbon-helix-helix [G3DSA:1.10.1220.10] (1-81)

Organism: NCBI:txid1197717